Protein AF-L9UBM0-F1 (afdb_monomer_lite)

Radius of gyration: 19.79 Å; chains: 1; bounding box: 44×41×53 Å

Organism: NCBI:txid1204738

pLDDT: mean 70.58, std 19.24, range [35.28, 91.81]

InterPro domains:
  IPR002109 Glutaredoxin [PF00462] (52-118)
  IPR011767 Glutaredoxin active site [PS00195] (54-69)
  IPR011902 Glutaredoxin, GrxA [TIGR02183] (51-134)
  IPR014025 Glutaredoxin subgroup [PR00160] (52-70)
  IPR014025 Glutaredoxin subgroup [PR00160] (101-114)
  IPR014025 Glutaredoxin subgroup [PR00160] (115-128)
  IPR036249 Thioredoxin-like superfamily [SSF52833] (52-133)

Secondary structure (DSSP, 8-state):
---HHHHHSTTSSS------------------HHHHHHHHHHHTT-----EEEEEE-TT-HHHHHHHHHHHHHHHTTSSSEEEEEEHHHHT--HHHHHHHHTS---SS-EEEETTEEEESHHHHHHHHHHTTTT--

Foldseek 3Di:
DQQPVNVVQPDPPPDPDPPPPDDDDDDDDDDDPVVVVVVVVVVVPPPDAKEKEKEFAPPDPQSVVLVVVQVVLVVLVNHVYYHYDHCVVVVNDQVSVCVQQVHRDDDDTWMDTRSHTQGGSVSVVVVCVVVCSVVD

Sequence (136 aa):
MVRVASYYWRNELCSATMGANLSLSQTAIYPSVTVYLITYSVYRKGAPPMFVVIFGRMSCPFCVRAKQLAEHLEKVGKIEGYRYVDMPSEGVTKEDIAKTAGKPIHTVPQVFVDQTHVGGFTEFDQFVRDQQLLAV

Structure (mmCIF, N/CA/C/O backbone):
data_AF-L9UBM0-F1
#
_entry.id   AF-L9UBM0-F1
#
loop_
_atom_site.group_PDB
_atom_site.id
_atom_site.type_symbol
_atom_site.label_atom_id
_atom_site.label_alt_id
_atom_site.label_comp_id
_atom_site.label_asym_id
_atom_site.label_entity_id
_atom_site.label_seq_id
_atom_site.pdbx_PDB_ins_code
_atom_site.Cartn_x
_atom_site.Cartn_y
_atom_site.Cartn_z
_atom_site.occupancy
_atom_site.B_iso_or_equiv
_atom_site.auth_seq_id
_atom_site.auth_comp_id
_atom_site.auth_asym_id
_atom_site.auth_atom_id
_atom_site.pdbx_PDB_model_num
ATOM 1 N N . MET A 1 1 ? 11.738 22.480 -2.008 1.00 39.50 1 MET A N 1
ATOM 2 C CA . MET A 1 1 ? 11.753 21.069 -2.454 1.00 39.50 1 MET A CA 1
ATOM 3 C C . MET A 1 1 ? 10.528 20.371 -1.889 1.00 39.50 1 MET A C 1
ATOM 5 O O . MET A 1 1 ? 10.468 20.151 -0.687 1.00 39.50 1 MET A O 1
ATOM 9 N N . VAL A 1 2 ? 9.519 20.107 -2.716 1.00 37.94 2 VAL A N 1
ATOM 10 C CA . VAL A 1 2 ? 8.304 19.409 -2.273 1.00 37.94 2 VAL A CA 1
ATOM 11 C C . VAL A 1 2 ? 8.612 17.911 -2.252 1.00 37.94 2 VAL A C 1
ATOM 13 O O . VAL A 1 2 ? 9.058 17.366 -3.257 1.00 37.94 2 VAL A O 1
ATOM 16 N N . ARG A 1 3 ? 8.453 17.256 -1.096 1.00 49.56 3 ARG A N 1
ATOM 17 C CA . ARG A 1 3 ? 8.619 15.798 -0.960 1.00 49.56 3 ARG A CA 1
ATOM 18 C C . ARG A 1 3 ? 7.646 15.117 -1.926 1.00 49.56 3 ARG A C 1
ATOM 20 O O . ARG A 1 3 ? 6.466 15.443 -1.866 1.00 49.56 3 ARG A O 1
ATOM 27 N N . VAL A 1 4 ? 8.098 14.193 -2.778 1.00 55.41 4 VAL A N 1
ATOM 28 C CA . VAL A 1 4 ? 7.226 13.527 -3.769 1.00 55.41 4 VAL A CA 1
ATOM 29 C C . VAL A 1 4 ? 6.008 12.897 -3.097 1.00 55.41 4 VAL A C 1
ATOM 31 O O . VAL A 1 4 ? 4.891 13.147 -3.530 1.00 55.41 4 VAL A O 1
ATOM 34 N N . ALA A 1 5 ? 6.176 12.237 -1.946 1.00 51.47 5 ALA A N 1
ATOM 35 C CA . ALA A 1 5 ? 5.041 11.740 -1.164 1.00 51.47 5 ALA A CA 1
ATOM 36 C C . ALA A 1 5 ? 4.058 12.855 -0.752 1.00 51.47 5 ALA A C 1
ATOM 38 O O . ALA A 1 5 ? 2.851 12.669 -0.816 1.00 51.47 5 ALA A O 1
ATOM 39 N N . SER A 1 6 ? 4.540 14.055 -0.411 1.00 50.47 6 SER A N 1
ATOM 40 C CA . SER A 1 6 ? 3.693 15.192 -0.022 1.00 50.47 6 SER A CA 1
ATOM 41 C C . SER A 1 6 ? 2.846 15.761 -1.168 1.00 50.47 6 SER A C 1
ATOM 43 O O . SER A 1 6 ? 1.928 16.522 -0.882 1.00 50.47 6 SER A O 1
ATOM 45 N N . TYR A 1 7 ? 3.113 15.420 -2.434 1.00 52.47 7 TYR A N 1
ATOM 46 C CA . TYR A 1 7 ? 2.170 15.672 -3.534 1.00 52.47 7 TYR A CA 1
ATOM 47 C C . TYR A 1 7 ? 1.052 14.626 -3.584 1.00 52.47 7 TYR A C 1
ATOM 49 O O . TYR A 1 7 ? -0.087 14.966 -3.888 1.00 52.47 7 TYR A O 1
ATOM 57 N N . TYR A 1 8 ? 1.351 13.372 -3.240 1.00 55.44 8 TYR A N 1
ATOM 58 C CA . TYR A 1 8 ? 0.372 12.284 -3.241 1.00 55.44 8 TYR A CA 1
ATOM 59 C C . TYR A 1 8 ? -0.574 12.315 -2.027 1.00 55.44 8 TYR A C 1
ATOM 61 O O . TYR A 1 8 ? -1.693 11.831 -2.148 1.00 55.44 8 TYR A O 1
ATOM 69 N N . TRP A 1 9 ? -0.177 12.948 -0.913 1.00 54.94 9 TRP A N 1
ATOM 70 C CA . TRP A 1 9 ? -0.992 13.097 0.311 1.00 54.94 9 TRP A CA 1
ATOM 71 C C . TRP A 1 9 ? -1.917 14.323 0.350 1.00 54.94 9 TRP A C 1
ATOM 73 O O . TRP A 1 9 ? -2.729 14.452 1.262 1.00 54.94 9 TRP A O 1
ATOM 83 N N . ARG A 1 10 ? -1.770 15.289 -0.566 1.00 45.97 10 ARG A N 1
ATOM 84 C CA . ARG A 1 10 ? -2.283 16.658 -0.358 1.00 45.97 10 ARG A CA 1
ATOM 85 C C . ARG A 1 10 ? -3.633 16.955 -1.005 1.00 45.97 10 ARG A C 1
ATOM 87 O O . ARG A 1 10 ? -3.809 18.077 -1.462 1.00 45.97 10 ARG A O 1
ATOM 94 N N . ASN A 1 11 ? -4.567 16.004 -1.027 1.00 39.28 11 ASN A N 1
ATOM 95 C CA . ASN A 1 11 ? -5.890 16.271 -1.603 1.00 39.28 11 ASN A CA 1
ATOM 96 C C . ASN A 1 11 ? -7.127 16.006 -0.732 1.00 39.28 11 ASN A C 1
ATOM 98 O O . ASN A 1 11 ? -8.184 16.399 -1.199 1.00 39.28 11 ASN A O 1
ATOM 102 N N . GLU A 1 12 ? -7.060 15.500 0.512 1.00 47.19 12 GLU A N 1
ATOM 103 C CA . GLU A 1 12 ? -8.310 15.237 1.280 1.00 47.19 12 GLU A CA 1
ATOM 104 C C . GLU A 1 12 ? -8.297 15.528 2.801 1.00 47.19 12 GLU A C 1
ATOM 106 O O . GLU A 1 12 ? -9.246 15.192 3.493 1.00 47.19 12 GLU A O 1
ATOM 111 N N . LEU A 1 13 ? -7.319 16.259 3.358 1.00 44.06 13 LEU A N 1
ATOM 112 C CA . LEU A 1 13 ? -7.338 16.619 4.800 1.00 44.06 13 LEU A CA 1
ATOM 113 C C . LEU A 1 13 ? -7.894 18.019 5.128 1.00 44.06 13 LEU A C 1
ATOM 115 O O . LEU A 1 13 ? -7.797 18.469 6.267 1.00 44.06 13 LEU A O 1
ATOM 119 N N . CYS A 1 14 ? -8.489 18.726 4.164 1.00 36.22 14 CYS A N 1
ATOM 120 C CA . CYS A 1 14 ? -8.972 20.099 4.368 1.00 36.22 14 CYS A CA 1
ATOM 121 C C . CYS A 1 14 ? -10.449 20.273 3.985 1.00 36.22 14 CYS A C 1
ATOM 123 O O . CYS A 1 14 ? -10.801 21.186 3.248 1.00 36.22 14 CYS A O 1
ATOM 125 N N . SER A 1 15 ? -11.331 19.391 4.460 1.00 35.53 15 SER A N 1
ATOM 126 C CA . SER A 1 15 ? -12.774 19.681 4.454 1.00 35.53 15 SER A CA 1
ATOM 127 C C . SER A 1 15 ? -13.516 19.160 5.689 1.00 35.53 15 SER A C 1
ATOM 129 O O . SER A 1 15 ? -14.735 18.998 5.663 1.00 35.53 15 SER A O 1
ATOM 131 N N . ALA A 1 16 ? -12.809 18.968 6.808 1.00 38.91 16 ALA A N 1
ATOM 132 C CA . ALA A 1 16 ? -13.455 18.903 8.113 1.00 38.91 16 ALA A CA 1
ATOM 133 C C . ALA A 1 16 ? -13.855 20.329 8.513 1.00 38.91 16 ALA A C 1
ATOM 135 O O . ALA A 1 16 ? -13.088 21.096 9.093 1.00 38.91 16 ALA A O 1
ATOM 136 N N . THR A 1 17 ? -15.070 20.682 8.113 1.00 40.94 17 THR A N 1
ATOM 137 C CA . THR A 1 17 ? -15.847 21.844 8.531 1.00 40.94 17 THR A CA 1
ATOM 138 C C . THR A 1 17 ? -15.643 22.160 10.016 1.00 40.94 17 THR A C 1
ATOM 140 O O . THR A 1 17 ? -16.253 21.539 10.888 1.00 40.94 17 THR A O 1
ATOM 143 N N . MET A 1 18 ? -14.830 23.176 10.313 1.00 39.22 18 MET A N 1
ATOM 144 C CA . MET A 1 18 ? -14.921 23.923 11.567 1.00 39.22 18 MET A CA 1
ATOM 145 C C . MET A 1 18 ? -16.223 24.731 11.530 1.00 39.22 18 MET A C 1
ATOM 147 O O . MET A 1 18 ? -16.252 25.894 11.147 1.00 39.22 18 MET A O 1
ATOM 151 N N . GLY A 1 19 ? -17.321 24.062 11.865 1.00 40.72 19 GLY A N 1
ATOM 152 C CA . GLY A 1 19 ? -18.659 24.631 11.974 1.00 40.72 19 GLY A CA 1
ATOM 153 C C . GLY A 1 19 ? -19.319 24.223 13.286 1.00 40.72 19 GLY A C 1
ATOM 154 O O . GLY A 1 19 ? -20.478 23.834 13.290 1.00 40.72 19 GLY A O 1
ATOM 155 N N . ALA A 1 20 ? -18.583 24.257 14.400 1.00 42.09 20 ALA A N 1
ATOM 156 C CA . ALA A 1 20 ? -19.165 24.098 15.728 1.00 42.09 20 ALA A CA 1
ATOM 157 C C . ALA A 1 20 ? -19.521 25.483 16.282 1.00 42.09 20 ALA A C 1
ATOM 159 O O . ALA A 1 20 ? -18.730 26.139 16.956 1.00 42.09 20 ALA A O 1
ATOM 160 N N . ASN A 1 21 ? -20.727 25.936 15.948 1.00 43.28 21 ASN A N 1
ATOM 161 C CA . ASN A 1 21 ? -21.377 27.066 16.595 1.00 43.28 21 ASN A CA 1
ATOM 162 C C . ASN A 1 21 ? -21.861 26.576 17.972 1.00 43.28 21 ASN A C 1
ATOM 164 O O . ASN A 1 21 ? -22.950 26.021 18.088 1.00 43.28 21 ASN A O 1
ATOM 168 N N . LEU A 1 22 ? -21.006 26.671 18.995 1.00 38.12 22 LEU A N 1
ATOM 169 C CA . LEU A 1 22 ? -21.371 26.347 20.373 1.00 38.12 22 LEU A CA 1
ATOM 170 C C . LEU A 1 22 ? -21.859 27.629 21.059 1.00 38.12 22 LEU A C 1
ATOM 172 O O . LEU A 1 22 ? -21.102 28.338 21.720 1.00 38.12 22 LEU A O 1
ATOM 176 N N . SER A 1 23 ? -23.140 27.941 20.881 1.00 44.44 23 SER A N 1
ATOM 177 C CA . SER A 1 23 ? -23.871 28.698 21.888 1.00 44.44 23 SER A CA 1
ATOM 178 C C . SER A 1 23 ? -24.462 27.699 22.878 1.00 44.44 23 SER A C 1
ATOM 180 O O . SER A 1 23 ? -24.998 26.668 22.479 1.00 44.44 23 SER A O 1
ATOM 182 N N . LEU A 1 24 ? -24.310 28.010 24.165 1.00 39.59 24 LEU A N 1
ATOM 183 C CA . LEU A 1 24 ? -25.267 27.820 25.262 1.00 39.59 24 LEU A CA 1
ATOM 184 C C . LEU A 1 24 ? -24.530 27.537 26.577 1.00 39.59 24 LEU A C 1
ATOM 186 O O . LEU A 1 24 ? -23.966 26.474 26.805 1.00 39.59 24 LEU A O 1
ATOM 190 N N . SER A 1 25 ? -24.558 28.584 27.403 1.00 40.91 25 SER A N 1
ATOM 191 C CA . SER A 1 25 ? -24.793 28.602 28.850 1.00 40.91 25 SER A CA 1
ATOM 192 C C . SER A 1 25 ? -24.163 27.524 29.735 1.00 40.91 25 SER A C 1
ATOM 194 O O . SER A 1 25 ? -24.453 26.335 29.658 1.00 40.91 25 SER A O 1
ATOM 196 N N . GLN A 1 26 ? -23.400 28.039 30.696 1.00 49.75 26 GLN A N 1
ATOM 197 C CA . GLN A 1 26 ? -22.894 27.385 31.894 1.00 49.75 26 GLN A CA 1
ATOM 198 C C . GLN A 1 26 ? -23.950 26.587 32.679 1.00 49.75 26 GLN A C 1
ATOM 200 O O . GLN A 1 26 ? -25.133 26.915 32.688 1.00 49.75 26 GLN A O 1
ATOM 205 N N . THR A 1 27 ? -23.415 25.663 33.484 1.00 46.84 27 THR A N 1
ATOM 206 C CA . THR A 1 27 ? -24.007 24.948 34.630 1.00 46.84 27 THR A CA 1
ATOM 207 C C . THR A 1 27 ? -24.758 23.653 34.312 1.00 46.84 27 THR A C 1
ATOM 209 O O . THR A 1 27 ? -25.858 23.673 33.781 1.00 46.84 27 THR A O 1
ATOM 212 N N . ALA A 1 28 ? -24.162 22.515 34.698 1.00 37.53 28 ALA A N 1
ATOM 213 C CA . ALA A 1 28 ? -24.725 21.588 35.690 1.00 37.53 28 ALA A CA 1
ATOM 214 C C . ALA A 1 28 ? -24.132 20.164 35.562 1.00 37.53 28 ALA A C 1
ATOM 216 O O . ALA A 1 28 ? -24.335 19.480 34.569 1.00 37.53 28 ALA A O 1
ATOM 217 N N . ILE A 1 29 ? -23.501 19.712 36.654 1.00 46.59 29 ILE A N 1
ATOM 218 C CA . ILE A 1 29 ? -23.545 18.329 37.167 1.00 46.59 29 ILE A CA 1
ATOM 219 C C . ILE A 1 29 ? -22.684 17.283 36.423 1.00 46.59 29 ILE A C 1
ATOM 221 O O . ILE A 1 29 ? -23.016 16.784 35.354 1.00 46.59 29 ILE A O 1
ATOM 225 N N . TYR A 1 30 ? -21.590 16.890 37.085 1.00 52.97 30 TYR A N 1
ATOM 226 C CA . TYR A 1 30 ? -20.754 15.722 36.788 1.00 52.97 30 TYR A CA 1
ATOM 227 C C . TYR A 1 30 ? -21.601 14.455 36.552 1.00 52.97 30 TYR A C 1
ATOM 229 O O . TYR A 1 30 ? -22.233 13.975 37.498 1.00 52.97 30 TYR A O 1
ATOM 237 N N . PRO A 1 31 ? -21.618 13.868 35.341 1.00 46.09 31 PRO A N 1
ATOM 238 C CA . PRO A 1 31 ? -22.361 12.644 35.107 1.00 46.09 31 PRO A CA 1
ATOM 239 C C . PRO A 1 31 ? -21.544 11.422 35.553 1.00 46.09 31 PRO A C 1
ATOM 241 O O . PRO A 1 31 ? -20.340 11.324 35.327 1.00 46.09 31 PRO A O 1
ATOM 244 N N . SER A 1 32 ? -22.236 10.483 36.198 1.00 54.75 32 SER A N 1
ATOM 245 C CA . SER A 1 32 ? -21.754 9.180 36.671 1.00 54.75 32 SER A CA 1
ATOM 246 C C . SER A 1 32 ? -20.903 8.413 35.645 1.00 54.75 32 SER A C 1
ATOM 248 O O . SER A 1 32 ? -21.147 8.512 34.442 1.00 54.75 32 SER A O 1
ATOM 250 N N . VAL A 1 33 ? -19.975 7.585 36.146 1.00 55.09 33 VAL A N 1
ATOM 251 C CA . VAL A 1 33 ? -19.026 6.698 35.426 1.00 55.09 33 VAL A CA 1
ATOM 252 C C . VAL A 1 33 ? -19.616 6.016 34.174 1.00 55.09 33 VAL A C 1
ATOM 254 O O . VAL A 1 33 ? -18.916 5.813 33.184 1.00 55.09 33 VAL A O 1
ATOM 257 N N . THR A 1 34 ? -20.918 5.726 34.171 1.00 54.12 34 THR A N 1
ATOM 258 C CA . THR A 1 34 ? -21.661 5.135 33.052 1.00 54.12 34 THR A CA 1
ATOM 259 C C . THR A 1 34 ? -21.651 5.986 31.777 1.00 54.12 34 THR A C 1
ATOM 261 O O . THR A 1 34 ? -21.519 5.436 30.689 1.00 54.12 34 THR A O 1
ATOM 264 N N . VAL A 1 35 ? -21.726 7.319 31.870 1.00 52.78 35 VAL A N 1
ATOM 265 C CA . VAL A 1 35 ? -21.706 8.203 30.685 1.00 52.78 35 VAL A CA 1
ATOM 266 C C . VAL A 1 35 ? -20.316 8.229 30.041 1.00 52.78 35 VAL A C 1
ATOM 268 O O . VAL A 1 35 ? -20.207 8.269 28.817 1.00 52.78 35 VAL A O 1
ATOM 271 N N . TYR A 1 36 ? -19.258 8.113 30.851 1.00 51.75 36 TYR A N 1
ATOM 272 C CA . TYR A 1 36 ? -17.876 8.079 30.368 1.00 51.75 36 TYR A CA 1
ATOM 273 C C . TYR A 1 36 ? -17.578 6.812 29.553 1.00 51.75 36 TYR A C 1
ATOM 275 O O . TYR A 1 36 ? -16.857 6.876 28.565 1.00 51.75 36 TYR A O 1
ATOM 283 N N . LEU A 1 37 ? -18.160 5.662 29.915 1.00 52.75 37 LEU A N 1
ATOM 284 C CA . LEU A 1 37 ? -17.962 4.404 29.182 1.00 52.75 37 LEU A CA 1
ATOM 285 C C . LEU A 1 37 ? -18.698 4.369 27.833 1.00 52.75 37 LEU A C 1
ATOM 287 O O . LEU A 1 37 ? -18.186 3.787 26.874 1.00 52.75 37 LEU A O 1
ATOM 291 N N . ILE A 1 38 ? -19.866 5.009 27.728 1.00 55.38 38 ILE A N 1
ATOM 292 C CA . ILE A 1 38 ? -20.650 5.033 26.484 1.00 55.38 38 ILE A CA 1
ATOM 293 C C . ILE A 1 38 ? -19.949 5.902 25.427 1.00 55.38 38 ILE A C 1
ATOM 295 O O . ILE A 1 38 ? -19.845 5.491 24.273 1.00 55.38 38 ILE A O 1
ATOM 299 N N . THR A 1 39 ? -19.374 7.047 25.809 1.00 53.09 39 THR A N 1
ATOM 300 C CA . THR A 1 39 ? -18.576 7.880 24.890 1.00 53.09 39 THR A CA 1
ATOM 301 C C . THR A 1 39 ? -17.211 7.263 24.561 1.00 53.09 39 THR A C 1
ATOM 303 O O . THR A 1 39 ? -16.782 7.340 23.409 1.00 53.09 39 THR A O 1
ATOM 306 N N . TYR A 1 40 ? -16.555 6.565 25.500 1.00 49.00 40 TYR A N 1
ATOM 307 C CA . TYR A 1 40 ? -15.289 5.859 25.224 1.00 49.00 40 TYR A CA 1
ATOM 308 C C . TYR A 1 40 ? -15.445 4.675 24.252 1.00 49.00 40 TYR A C 1
ATOM 310 O O . TYR A 1 40 ? -14.558 4.422 23.437 1.00 49.00 40 TYR A O 1
ATOM 318 N N . SER A 1 41 ? -16.570 3.952 24.303 1.00 49.38 41 SER A N 1
ATOM 319 C CA . SER A 1 41 ? -16.869 2.857 23.364 1.00 49.38 41 SER A CA 1
ATOM 320 C C . SER A 1 41 ? -17.080 3.364 21.928 1.00 49.38 41 SER A C 1
ATOM 322 O O . SER A 1 41 ? -16.664 2.717 20.967 1.00 49.38 41 SER A O 1
ATOM 324 N N . VAL A 1 42 ? -17.645 4.568 21.777 1.00 46.06 42 VAL A N 1
ATOM 325 C CA . VAL A 1 42 ? -17.825 5.235 20.477 1.00 46.06 42 VAL A CA 1
ATOM 326 C C . VAL A 1 42 ? -16.495 5.780 19.930 1.00 46.06 42 VAL A C 1
ATOM 328 O O . VAL A 1 42 ? -16.224 5.623 18.742 1.00 46.06 42 VAL A O 1
ATOM 331 N N . TYR A 1 43 ? -15.604 6.312 20.777 1.00 44.88 43 TYR A N 1
ATOM 332 C CA . TYR A 1 43 ? -14.278 6.806 20.356 1.00 44.88 43 TYR A CA 1
ATOM 333 C C . TYR A 1 43 ? -13.249 5.707 20.027 1.00 44.88 43 TYR A C 1
ATOM 335 O O . TYR A 1 43 ? -12.220 5.995 19.422 1.00 44.88 43 TYR A O 1
ATOM 343 N N . ARG A 1 44 ? -13.508 4.435 20.371 1.00 42.38 44 ARG A N 1
ATOM 344 C CA . ARG A 1 44 ? -12.648 3.302 19.971 1.00 42.38 44 ARG A CA 1
ATOM 345 C C . ARG A 1 44 ? -12.834 2.856 18.519 1.00 42.38 44 ARG A C 1
ATOM 347 O O . ARG A 1 44 ? -12.013 2.089 18.024 1.00 42.38 44 ARG A O 1
ATOM 354 N N . LYS A 1 45 ? -13.892 3.305 17.836 1.00 45.22 45 LYS A N 1
ATOM 355 C CA . LYS A 1 45 ? -14.193 2.918 16.445 1.00 45.22 45 LYS A CA 1
ATOM 356 C C . LYS A 1 45 ? -13.625 3.858 15.379 1.00 45.22 45 LYS A C 1
ATOM 358 O O . LYS A 1 45 ? -13.950 3.699 14.211 1.00 45.22 45 LYS A O 1
ATOM 363 N N . GLY A 1 46 ? -12.769 4.798 15.762 1.00 47.75 46 GLY A N 1
ATOM 364 C CA . GLY A 1 46 ? -12.023 5.637 14.831 1.00 47.75 46 GLY A CA 1
ATOM 365 C C . GLY A 1 46 ? -10.534 5.375 14.975 1.00 47.75 46 GLY A C 1
ATOM 366 O O . GLY A 1 46 ? -9.834 6.189 15.570 1.00 47.75 46 GLY A O 1
ATOM 367 N N . ALA A 1 47 ? -10.038 4.246 14.456 1.00 52.91 47 ALA A N 1
ATOM 368 C CA . ALA A 1 47 ? -8.634 4.231 14.054 1.00 52.91 47 ALA A CA 1
ATOM 369 C C . ALA A 1 47 ? -8.465 5.405 13.068 1.00 52.91 47 ALA A C 1
ATOM 371 O O . ALA A 1 47 ? -9.337 5.565 12.207 1.00 52.91 47 ALA A O 1
ATOM 372 N N . PRO A 1 48 ? -7.452 6.277 13.240 1.00 56.22 48 PRO A N 1
ATOM 373 C CA . PRO A 1 48 ? -7.272 7.424 12.358 1.00 56.22 48 PRO A CA 1
ATOM 374 C C . PRO A 1 48 ? -7.262 6.933 10.908 1.00 56.22 48 PRO A C 1
ATOM 376 O O . PRO A 1 48 ? -6.747 5.835 10.667 1.00 56.22 48 PRO A O 1
ATOM 379 N N . PRO A 1 49 ? -7.853 7.687 9.966 1.00 68.88 49 PRO A N 1
ATOM 380 C CA . PRO A 1 49 ? -7.917 7.257 8.585 1.00 68.88 49 PRO A CA 1
ATOM 381 C C . PRO A 1 49 ? -6.494 7.194 8.035 1.00 68.88 49 PRO A C 1
ATOM 383 O O . PRO A 1 49 ? -5.890 8.205 7.690 1.00 68.88 49 PRO A O 1
ATOM 386 N N . MET A 1 50 ? -5.932 5.990 8.044 1.00 81.25 50 MET A N 1
ATOM 387 C CA . MET A 1 50 ? -4.669 5.719 7.391 1.00 81.25 50 MET A CA 1
ATOM 388 C C . MET A 1 50 ? -4.955 5.659 5.899 1.00 81.25 50 MET A C 1
ATOM 390 O O . MET A 1 50 ? -5.895 4.986 5.461 1.00 81.25 50 MET A O 1
ATOM 394 N N . PHE A 1 51 ? -4.152 6.360 5.118 1.00 86.75 51 PHE A N 1
ATOM 395 C CA . PHE A 1 51 ? -4.201 6.264 3.670 1.00 86.75 51 PHE A CA 1
ATOM 396 C C . PHE A 1 51 ? -2.909 5.604 3.192 1.00 86.75 51 PHE A C 1
ATOM 398 O O . PHE A 1 51 ? -1.878 5.651 3.867 1.00 86.75 51 PHE A O 1
ATOM 405 N N . VAL A 1 52 ? -2.972 4.882 2.073 1.00 89.31 52 VAL A N 1
ATOM 406 C CA . VAL A 1 52 ? -1.850 4.065 1.585 1.00 89.31 52 VAL A CA 1
ATOM 407 C C . VAL A 1 52 ? -1.476 4.475 0.168 1.00 89.31 52 VAL A C 1
ATOM 409 O O . VAL A 1 52 ? -2.292 4.409 -0.745 1.00 89.31 52 VAL A O 1
ATOM 412 N N . VAL A 1 53 ? -0.218 4.849 -0.053 1.00 90.25 53 VAL A N 1
ATOM 413 C CA . VAL A 1 53 ? 0.324 5.127 -1.388 1.00 90.25 53 VAL A CA 1
ATOM 414 C C . VAL A 1 53 ? 1.292 4.018 -1.778 1.00 90.25 53 VAL A C 1
ATOM 416 O O . VAL A 1 53 ? 2.288 3.766 -1.101 1.00 90.25 53 VAL A O 1
ATOM 419 N N . ILE A 1 54 ? 1.010 3.361 -2.900 1.00 91.31 54 ILE A N 1
ATOM 420 C CA . ILE A 1 54 ? 1.811 2.255 -3.425 1.00 91.31 54 ILE A CA 1
ATOM 421 C C . ILE A 1 54 ? 2.493 2.721 -4.706 1.00 91.31 54 ILE A C 1
ATOM 423 O O . ILE A 1 54 ? 1.831 2.951 -5.716 1.00 91.31 54 ILE A O 1
ATOM 427 N N . PHE A 1 55 ? 3.821 2.805 -4.682 1.00 90.00 55 PHE A N 1
ATOM 428 C CA . PHE A 1 55 ? 4.635 3.062 -5.865 1.00 90.00 55 PHE A CA 1
ATOM 429 C C . PHE A 1 55 ? 5.071 1.742 -6.486 1.00 90.00 55 PHE A C 1
ATOM 431 O O . PHE A 1 55 ? 5.680 0.887 -5.832 1.00 90.00 55 PHE A O 1
ATOM 438 N N . GLY A 1 56 ? 4.780 1.569 -7.769 1.00 89.88 56 GLY A N 1
ATOM 439 C CA . GLY A 1 56 ? 5.080 0.326 -8.452 1.00 89.88 56 GLY A CA 1
ATOM 440 C C . GLY A 1 56 ? 5.154 0.456 -9.959 1.00 89.88 56 GLY A C 1
ATOM 441 O O . GLY A 1 56 ? 5.266 1.544 -10.522 1.00 89.88 56 GLY A O 1
ATOM 442 N N . ARG A 1 57 ? 5.136 -0.716 -10.593 1.00 88.12 57 ARG A N 1
ATOM 443 C CA . ARG A 1 57 ? 5.007 -0.884 -12.038 1.00 88.12 57 ARG A CA 1
ATOM 444 C C . ARG A 1 57 ? 3.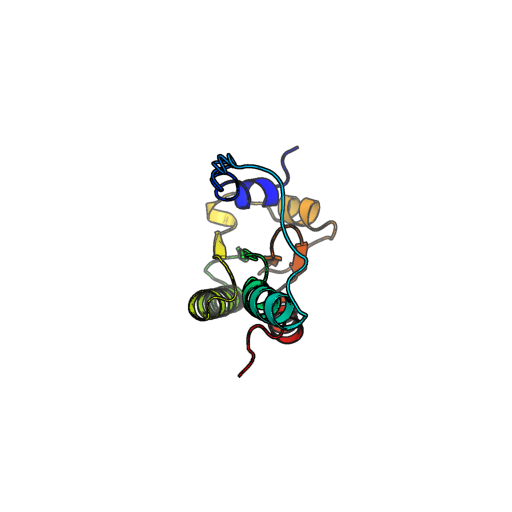911 -1.894 -12.314 1.00 88.12 57 ARG A C 1
ATOM 446 O O . ARG A 1 57 ? 3.847 -2.917 -11.624 1.00 88.12 57 ARG A O 1
ATOM 453 N N . MET A 1 58 ? 3.122 -1.659 -13.356 1.00 81.88 58 MET A N 1
ATOM 454 C CA . MET A 1 58 ? 2.041 -2.578 -13.734 1.00 81.88 58 MET A CA 1
ATOM 455 C C . MET A 1 58 ? 2.533 -3.985 -14.114 1.00 81.88 58 MET A C 1
ATOM 457 O O . MET A 1 58 ? 1.807 -4.957 -13.944 1.00 81.88 58 MET A O 1
ATOM 461 N N . SER A 1 59 ? 3.778 -4.121 -14.582 1.00 84.94 59 SER A N 1
ATOM 462 C CA . SER A 1 59 ? 4.365 -5.407 -14.987 1.00 84.94 59 SER A CA 1
ATOM 463 C C . SER A 1 59 ? 4.859 -6.283 -13.826 1.00 84.94 59 SER A C 1
ATOM 465 O O . SER A 1 59 ? 5.352 -7.384 -14.062 1.00 84.94 59 SER A O 1
ATOM 467 N N . CYS A 1 60 ? 4.761 -5.824 -12.573 1.00 84.38 60 CYS A N 1
ATOM 468 C CA . CYS A 1 60 ? 5.300 -6.544 -11.421 1.00 84.38 60 CYS A CA 1
ATOM 469 C C . CYS A 1 60 ? 4.199 -7.289 -10.636 1.00 84.38 60 CYS A C 1
ATOM 471 O O . CYS A 1 60 ? 3.296 -6.645 -10.092 1.00 84.38 60 CYS A O 1
ATOM 473 N N . PRO A 1 61 ? 4.300 -8.623 -10.459 1.00 88.44 61 PRO A N 1
ATOM 474 C CA . PRO A 1 61 ? 3.278 -9.405 -9.757 1.00 88.44 61 PRO A CA 1
ATOM 475 C C . PRO A 1 61 ? 3.164 -9.046 -8.267 1.00 88.44 61 PRO A C 1
ATOM 477 O O . PRO A 1 61 ? 2.085 -9.138 -7.687 1.00 88.44 61 PRO A O 1
ATOM 480 N N . PHE A 1 62 ? 4.253 -8.595 -7.635 1.00 90.31 62 PHE A N 1
ATOM 481 C CA . PHE A 1 62 ? 4.234 -8.139 -6.239 1.00 90.31 62 PHE A CA 1
ATOM 482 C C . PHE A 1 62 ? 3.452 -6.828 -6.069 1.00 90.31 62 PHE A C 1
ATOM 484 O O . PHE A 1 62 ? 2.782 -6.645 -5.057 1.00 90.31 62 PHE A O 1
ATOM 491 N N . CYS A 1 63 ? 3.491 -5.937 -7.067 1.00 89.62 63 CYS A N 1
ATOM 492 C CA . CYS A 1 63 ? 2.740 -4.678 -7.035 1.00 89.62 63 CYS A CA 1
ATOM 493 C C . CYS A 1 63 ? 1.228 -4.931 -7.111 1.00 89.62 63 CYS A C 1
ATOM 495 O O . CYS A 1 63 ? 0.461 -4.282 -6.404 1.00 89.62 63 CYS A O 1
ATOM 497 N N . VAL A 1 64 ? 0.810 -5.905 -7.927 1.00 90.69 64 VAL A N 1
ATOM 498 C CA . VAL A 1 64 ? -0.599 -6.315 -8.036 1.00 90.69 64 VAL A CA 1
ATOM 499 C C . VAL A 1 64 ? -1.113 -6.854 -6.701 1.00 90.69 64 VAL A C 1
ATOM 501 O O . VAL A 1 64 ? -2.191 -6.461 -6.263 1.00 90.69 64 VAL A O 1
ATOM 504 N N . ARG A 1 65 ? -0.326 -7.686 -6.007 1.00 91.50 65 ARG A N 1
ATOM 505 C CA . ARG A 1 65 ? -0.708 -8.196 -4.680 1.00 91.50 65 ARG A CA 1
ATOM 506 C C . ARG A 1 65 ? -0.786 -7.102 -3.620 1.00 91.50 65 ARG A C 1
ATOM 508 O O . ARG A 1 65 ? -1.721 -7.107 -2.829 1.00 91.50 65 ARG A O 1
ATOM 515 N N . ALA A 1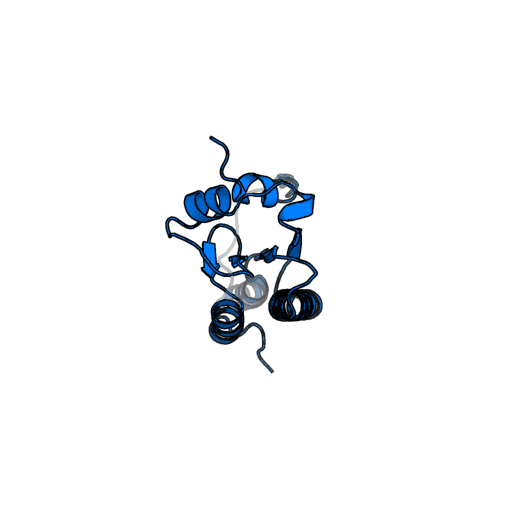 66 ? 0.148 -6.148 -3.622 1.00 91.12 66 ALA A N 1
ATOM 516 C CA . ALA A 1 66 ? 0.092 -4.996 -2.717 1.00 91.12 66 ALA A CA 1
ATOM 517 C C . ALA A 1 66 ? -1.203 -4.192 -2.917 1.00 91.12 66 ALA A C 1
ATOM 519 O O . ALA A 1 66 ? -1.868 -3.836 -1.947 1.00 91.12 66 ALA A O 1
ATOM 520 N N . LYS A 1 67 ? -1.592 -3.974 -4.181 1.00 91.50 67 LYS A N 1
ATOM 521 C CA . LYS A 1 67 ? -2.854 -3.318 -4.536 1.00 91.50 67 LYS A CA 1
ATOM 522 C C . LYS A 1 67 ? -4.068 -4.096 -4.022 1.00 91.50 67 LYS A C 1
ATOM 524 O O . LYS A 1 67 ? -4.938 -3.502 -3.402 1.00 91.50 67 LYS A O 1
ATOM 529 N N . GLN A 1 68 ? -4.111 -5.409 -4.246 1.00 91.81 68 GLN A N 1
ATOM 530 C CA . GLN A 1 68 ? -5.208 -6.262 -3.770 1.00 91.81 68 GLN A CA 1
ATOM 531 C C . GLN A 1 68 ? -5.340 -6.241 -2.244 1.00 91.81 68 GLN A C 1
ATOM 533 O O . GLN A 1 68 ? -6.455 -6.206 -1.730 1.00 91.81 68 GLN A O 1
ATOM 538 N N . LEU A 1 69 ? -4.215 -6.240 -1.522 1.00 90.69 69 LEU A N 1
ATOM 539 C CA . LEU A 1 69 ? -4.217 -6.148 -0.065 1.00 90.69 69 LEU A CA 1
ATOM 540 C C . LEU A 1 69 ? -4.791 -4.804 0.400 1.00 90.69 69 LEU A C 1
ATOM 542 O O . LEU A 1 69 ? -5.667 -4.790 1.257 1.00 90.69 69 LEU A O 1
ATOM 546 N N . ALA A 1 70 ? -4.367 -3.690 -0.200 1.00 89.88 70 ALA A N 1
ATOM 547 C CA . ALA A 1 70 ? -4.915 -2.372 0.120 1.00 89.88 70 ALA A CA 1
ATOM 548 C C . ALA A 1 70 ? -6.418 -2.265 -0.202 1.00 89.88 70 ALA A C 1
ATOM 550 O O . ALA A 1 70 ? -7.188 -1.811 0.636 1.00 89.88 70 ALA A O 1
ATOM 551 N N . GLU A 1 71 ? -6.855 -2.770 -1.359 1.00 90.81 71 GLU A N 1
ATOM 552 C CA . GLU A 1 71 ? -8.273 -2.821 -1.740 1.00 90.81 71 GLU A CA 1
ATOM 553 C C . GLU A 1 71 ? -9.103 -3.656 -0.751 1.00 90.81 71 GLU A C 1
ATOM 555 O O . GLU A 1 71 ? -10.241 -3.319 -0.425 1.00 90.81 71 GLU A O 1
ATOM 560 N N . HIS A 1 72 ? -8.545 -4.757 -0.241 1.00 89.19 72 HIS A N 1
ATOM 561 C CA . HIS A 1 72 ? -9.213 -5.552 0.782 1.00 89.19 72 HIS A CA 1
ATOM 562 C C . HIS A 1 72 ? -9.371 -4.773 2.094 1.00 89.19 72 HIS A C 1
ATOM 564 O O . HIS A 1 72 ? -10.448 -4.785 2.684 1.00 89.19 72 HIS A O 1
ATOM 570 N N . LEU A 1 73 ? -8.335 -4.055 2.529 1.00 85.94 73 LEU A N 1
ATOM 571 C CA . LEU A 1 73 ? -8.388 -3.246 3.749 1.00 85.94 73 LEU A CA 1
ATOM 572 C C . LEU A 1 73 ? -9.372 -2.078 3.641 1.00 85.94 73 LEU A C 1
ATOM 574 O O . LEU A 1 73 ? -10.051 -1.765 4.618 1.00 85.94 73 LEU A O 1
ATOM 578 N N . GLU A 1 74 ? -9.481 -1.472 2.459 1.00 86.06 74 GLU A N 1
ATOM 579 C CA . GLU A 1 74 ? -10.474 -0.436 2.162 1.00 86.06 74 GLU A CA 1
ATOM 580 C C . GLU A 1 74 ? -11.891 -1.008 2.276 1.00 86.06 74 GLU A C 1
ATOM 582 O O . GLU A 1 74 ? -12.733 -0.453 2.978 1.00 86.06 74 GLU A O 1
ATOM 587 N N . LYS A 1 75 ? -12.139 -2.194 1.699 1.00 85.00 75 LYS A N 1
ATOM 588 C CA . LYS A 1 75 ? -13.436 -2.891 1.808 1.00 85.00 75 LYS A CA 1
ATOM 589 C C . LYS A 1 75 ? -13.818 -3.240 3.245 1.00 85.00 75 LYS A C 1
ATOM 591 O O . LYS A 1 75 ? -14.997 -3.207 3.583 1.00 85.00 75 LYS A O 1
ATOM 596 N N . VAL A 1 76 ? -12.843 -3.588 4.085 1.00 82.88 76 VAL A N 1
ATOM 597 C CA . VAL A 1 76 ? -13.067 -3.871 5.515 1.00 82.88 76 VAL A CA 1
ATOM 598 C C . VAL A 1 76 ? -13.223 -2.570 6.331 1.00 82.88 76 VAL A C 1
ATOM 600 O O . VAL A 1 76 ? -13.581 -2.619 7.506 1.00 82.88 76 VAL A O 1
ATOM 603 N N . GLY A 1 77 ? -13.003 -1.396 5.727 1.00 78.06 77 GLY A N 1
ATOM 604 C CA . GLY A 1 77 ? -13.107 -0.096 6.394 1.00 78.06 77 GLY A CA 1
ATOM 605 C C . GLY A 1 77 ? -11.958 0.168 7.367 1.00 78.06 77 GLY A C 1
ATOM 606 O O . GLY A 1 77 ? -12.145 0.820 8.392 1.00 78.06 77 GLY A O 1
ATOM 607 N N . LYS A 1 78 ? -10.780 -0.409 7.095 1.00 82.06 78 LYS A N 1
ATOM 608 C CA . LYS A 1 78 ? -9.568 -0.261 7.918 1.00 82.06 78 LYS A CA 1
ATOM 609 C C . LYS A 1 78 ? -8.686 0.897 7.467 1.00 82.06 78 LYS A C 1
ATOM 611 O O . LYS A 1 78 ? -7.944 1.433 8.283 1.00 82.06 78 LYS A O 1
ATOM 616 N N . ILE A 1 79 ? -8.769 1.250 6.188 1.00 82.75 79 ILE A N 1
ATOM 617 C CA . ILE A 1 79 ? -8.092 2.396 5.578 1.00 82.75 79 ILE A CA 1
ATOM 618 C C . ILE A 1 79 ? -9.147 3.303 4.941 1.00 82.75 79 ILE A C 1
ATOM 620 O O . ILE A 1 79 ? -10.201 2.812 4.537 1.00 82.75 79 ILE A O 1
ATOM 624 N N . GLU A 1 80 ? -8.869 4.603 4.849 1.00 82.81 80 GLU A N 1
ATOM 625 C CA . GLU A 1 80 ? -9.761 5.559 4.166 1.00 82.81 80 GLU A CA 1
ATOM 626 C C . GLU A 1 80 ? -9.713 5.384 2.649 1.00 82.81 80 GLU A C 1
ATOM 628 O O . GLU A 1 80 ? -10.730 5.496 1.973 1.00 82.81 80 GLU A O 1
ATOM 633 N N . GLY A 1 81 ? -8.533 5.056 2.129 1.00 84.88 81 GLY A N 1
ATOM 634 C CA . GLY A 1 81 ? -8.332 4.803 0.717 1.00 84.88 81 GLY A CA 1
ATOM 635 C C . GLY A 1 81 ? -6.891 4.441 0.408 1.00 84.88 81 GLY A C 1
ATOM 636 O O . GLY A 1 81 ? -5.990 4.507 1.257 1.00 84.88 81 GLY A O 1
ATOM 637 N N . TYR A 1 82 ? -6.665 4.046 -0.839 1.00 90.06 82 TYR A N 1
ATOM 638 C CA . TYR A 1 82 ? -5.325 3.809 -1.345 1.00 90.06 82 TYR A CA 1
ATOM 639 C C . TYR A 1 82 ? -5.131 4.436 -2.723 1.00 90.06 82 TYR A C 1
ATOM 641 O O . TYR A 1 82 ? -6.038 4.487 -3.552 1.00 90.06 82 TYR A O 1
ATOM 649 N N . ARG A 1 83 ? -3.901 4.869 -3.004 1.00 89.38 83 ARG A N 1
ATOM 650 C CA . ARG A 1 83 ? -3.493 5.359 -4.320 1.00 89.38 83 ARG A CA 1
ATOM 651 C C . ARG A 1 83 ? -2.364 4.512 -4.874 1.00 89.38 83 ARG A C 1
ATOM 653 O O . ARG A 1 83 ? -1.285 4.417 -4.293 1.00 89.38 83 ARG A O 1
ATOM 660 N N . TYR A 1 84 ? -2.607 3.926 -6.038 1.00 90.25 84 TYR A N 1
ATOM 661 C CA . TYR A 1 84 ? -1.578 3.241 -6.807 1.00 90.25 84 TYR A CA 1
ATOM 662 C C . TYR A 1 84 ? -0.934 4.213 -7.797 1.00 90.25 84 TYR A C 1
ATOM 664 O O . TYR A 1 84 ? -1.629 4.815 -8.613 1.00 90.25 84 TYR A O 1
ATOM 672 N N . VAL A 1 85 ? 0.387 4.354 -7.722 1.00 87.94 85 VAL A N 1
ATOM 673 C CA . VAL A 1 85 ? 1.181 5.246 -8.571 1.00 87.94 85 VAL A CA 1
ATOM 674 C C . VAL A 1 85 ? 2.100 4.402 -9.444 1.00 87.94 85 VAL A C 1
ATOM 676 O O . VAL A 1 85 ? 3.011 3.726 -8.952 1.00 87.94 85 VAL A O 1
ATOM 679 N N . ASP A 1 86 ? 1.871 4.457 -10.754 1.00 87.75 86 ASP A N 1
ATOM 680 C CA . ASP A 1 86 ? 2.752 3.832 -11.734 1.00 87.75 86 ASP A CA 1
ATOM 681 C C . ASP A 1 86 ? 3.931 4.768 -12.027 1.00 87.75 86 ASP A C 1
ATOM 683 O O . ASP A 1 86 ? 3.779 5.814 -12.659 1.00 87.75 86 ASP A O 1
ATOM 687 N N . MET A 1 87 ? 5.117 4.392 -11.543 1.00 82.94 87 MET A N 1
ATOM 688 C CA . MET A 1 87 ? 6.337 5.204 -11.638 1.00 82.94 87 MET A CA 1
ATOM 689 C C . MET A 1 87 ? 6.640 5.736 -13.054 1.00 82.94 87 MET A C 1
ATOM 691 O O . MET A 1 87 ? 6.907 6.931 -13.175 1.00 82.94 87 MET A O 1
ATOM 695 N N . PRO A 1 88 ? 6.625 4.911 -14.127 1.00 81.62 88 PRO A N 1
ATOM 696 C CA . PRO A 1 88 ? 6.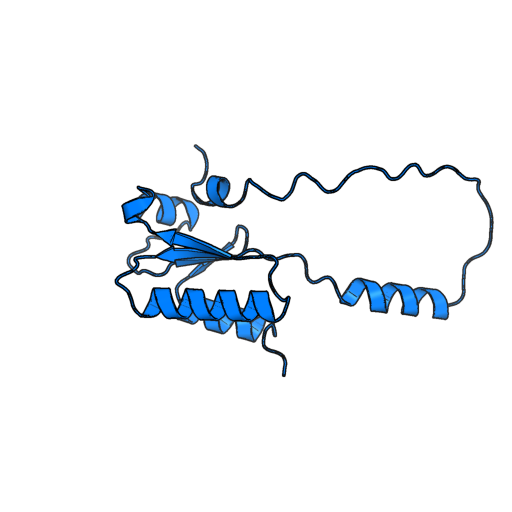893 5.400 -15.479 1.00 81.62 88 PRO A CA 1
ATOM 697 C C . PRO A 1 88 ? 5.810 6.348 -16.006 1.00 81.62 88 PRO A C 1
ATOM 699 O O . PRO A 1 88 ? 6.147 7.295 -16.708 1.00 81.62 88 PRO A O 1
ATOM 702 N N . SER A 1 89 ? 4.540 6.120 -15.662 1.00 82.88 89 SER A N 1
ATOM 703 C CA . SER A 1 89 ? 3.426 6.949 -16.141 1.00 82.88 89 SER A CA 1
ATOM 704 C C . SER A 1 89 ? 3.386 8.323 -15.467 1.00 82.88 89 SER A C 1
ATOM 706 O O . SER A 1 89 ? 3.059 9.315 -16.108 1.00 82.88 89 SER A O 1
ATOM 708 N N . GLU A 1 90 ? 3.756 8.397 -14.188 1.00 79.38 90 GLU A N 1
ATOM 709 C CA . GLU A 1 90 ? 3.758 9.640 -13.400 1.00 79.38 90 GLU A CA 1
ATOM 710 C C . GLU A 1 90 ? 5.114 10.371 -13.427 1.00 79.38 90 GLU A C 1
ATOM 712 O O . GLU A 1 90 ? 5.271 11.431 -12.824 1.00 79.38 90 GLU A O 1
ATOM 717 N N . GLY A 1 91 ? 6.117 9.814 -14.116 1.00 81.69 91 GLY A N 1
ATOM 718 C CA . GLY A 1 91 ? 7.459 10.396 -14.200 1.00 81.69 91 GLY A CA 1
ATOM 719 C C . GLY A 1 91 ? 8.224 10.387 -12.872 1.00 81.69 91 GLY A C 1
ATOM 720 O O . GLY A 1 91 ? 9.177 11.147 -12.702 1.00 81.69 91 GLY A O 1
ATOM 721 N N . VAL A 1 92 ? 7.826 9.537 -11.920 1.00 80.94 92 VAL A N 1
ATOM 722 C CA . VAL A 1 92 ? 8.472 9.435 -10.607 1.00 80.94 92 VAL A CA 1
ATOM 723 C C . VAL A 1 92 ? 9.735 8.589 -10.721 1.00 80.94 92 VAL A C 1
ATOM 725 O O . VAL A 1 92 ? 9.696 7.398 -11.049 1.00 80.94 92 VAL A O 1
ATOM 728 N N . THR A 1 93 ? 10.873 9.203 -10.407 1.00 81.31 93 THR A N 1
ATOM 729 C CA . THR A 1 93 ? 12.176 8.536 -10.436 1.00 81.31 93 THR A CA 1
ATOM 730 C C . THR A 1 93 ? 12.448 7.779 -9.134 1.00 81.31 93 THR A C 1
ATOM 732 O O . THR A 1 93 ? 11.884 8.082 -8.077 1.00 81.31 93 THR A O 1
ATOM 735 N N . LYS A 1 94 ? 13.322 6.766 -9.184 1.00 79.12 94 LYS A N 1
ATOM 736 C CA . LYS A 1 94 ? 13.696 5.989 -7.986 1.00 79.12 94 LYS A CA 1
ATOM 737 C C . LYS A 1 94 ? 14.381 6.878 -6.951 1.00 79.12 94 LYS A C 1
ATOM 739 O O . LYS A 1 94 ? 14.218 6.687 -5.749 1.00 79.12 94 LYS A O 1
ATOM 744 N N . GLU A 1 95 ? 15.123 7.860 -7.439 1.00 81.31 95 GLU A N 1
ATOM 745 C CA . GLU A 1 95 ? 15.900 8.822 -6.681 1.00 81.31 95 GLU A CA 1
ATOM 746 C C . GLU A 1 95 ? 14.986 9.694 -5.820 1.00 81.31 95 GLU A C 1
ATOM 748 O O . GLU A 1 95 ? 15.305 9.976 -4.666 1.00 81.31 95 GLU A O 1
ATOM 753 N N . ASP A 1 96 ? 13.822 10.085 -6.335 1.00 80.88 96 ASP A N 1
ATOM 754 C CA . ASP A 1 96 ? 12.892 10.930 -5.587 1.00 80.88 96 ASP A CA 1
ATOM 755 C C . ASP A 1 96 ? 12.150 10.171 -4.480 1.00 80.88 96 ASP A C 1
ATOM 757 O O . ASP A 1 96 ? 11.889 10.723 -3.402 1.00 80.88 96 ASP A O 1
ATOM 761 N N . ILE A 1 97 ? 11.890 8.879 -4.698 1.00 80.44 97 ILE A N 1
ATOM 762 C CA . ILE A 1 97 ? 11.379 7.990 -3.650 1.00 80.44 97 ILE A CA 1
ATOM 763 C C . ILE A 1 97 ? 12.468 7.759 -2.595 1.00 80.44 97 ILE A C 1
ATOM 765 O O . ILE A 1 97 ? 12.195 7.904 -1.405 1.00 80.44 97 ILE A O 1
ATOM 769 N N . ALA A 1 98 ? 13.714 7.493 -3.002 1.00 83.25 98 ALA A N 1
ATOM 770 C CA . ALA A 1 98 ? 14.838 7.280 -2.087 1.00 83.25 98 ALA A CA 1
ATOM 771 C C . ALA A 1 98 ? 15.126 8.504 -1.201 1.00 83.25 98 ALA A C 1
ATOM 773 O O . ALA A 1 98 ? 15.332 8.360 0.004 1.00 83.25 98 ALA A O 1
ATOM 774 N N . LYS A 1 99 ? 15.050 9.721 -1.759 1.00 82.31 99 LYS A N 1
ATOM 775 C CA . LYS A 1 99 ? 15.141 10.975 -0.986 1.00 82.31 99 LYS A CA 1
ATOM 776 C C . LYS A 1 99 ? 14.039 11.089 0.069 1.00 82.31 99 LYS A C 1
ATOM 778 O O . LYS A 1 99 ? 14.270 11.657 1.131 1.00 82.31 99 LYS A O 1
ATOM 783 N N . THR A 1 100 ? 12.845 10.576 -0.227 1.00 77.62 100 THR A N 1
ATOM 784 C CA . THR A 1 100 ? 11.697 10.638 0.687 1.00 77.62 100 THR A CA 1
ATOM 785 C C . THR A 1 100 ? 11.762 9.549 1.761 1.00 77.62 100 THR A C 1
ATOM 787 O O . THR A 1 100 ? 11.476 9.828 2.919 1.00 77.62 100 THR A O 1
ATOM 790 N N . ALA A 1 101 ? 12.184 8.337 1.398 1.00 78.00 101 ALA A N 1
ATOM 791 C CA . ALA A 1 101 ? 12.380 7.221 2.324 1.00 78.00 101 ALA A CA 1
ATOM 792 C C . ALA A 1 101 ? 13.639 7.370 3.199 1.00 78.00 101 ALA A C 1
ATOM 794 O O . ALA A 1 101 ? 13.784 6.681 4.206 1.00 78.00 101 ALA A O 1
ATOM 795 N N . GLY A 1 102 ? 14.581 8.233 2.803 1.00 77.00 102 GLY A N 1
ATOM 796 C CA . GLY A 1 102 ? 15.858 8.420 3.496 1.00 77.00 102 GLY A CA 1
ATOM 797 C C . GLY A 1 102 ? 16.813 7.226 3.378 1.00 77.00 102 GLY A C 1
ATOM 798 O O . GLY A 1 102 ? 17.838 7.197 4.055 1.00 77.00 102 GLY A O 1
ATOM 799 N N . LYS A 1 103 ? 16.494 6.239 2.532 1.00 76.88 103 LYS A N 1
ATOM 800 C CA . LYS A 1 103 ? 17.296 5.035 2.286 1.00 76.88 103 LYS A CA 1
ATOM 801 C C . LYS A 1 103 ? 17.413 4.781 0.782 1.00 76.88 103 LYS A C 1
ATOM 803 O O . LYS A 1 103 ? 16.466 5.078 0.052 1.00 76.88 103 LYS A O 1
ATOM 808 N N . PRO A 1 104 ? 18.541 4.230 0.300 1.00 74.50 104 PRO A N 1
ATOM 809 C CA . PRO A 1 104 ? 18.657 3.805 -1.088 1.00 74.50 104 PRO A CA 1
ATOM 810 C C . PRO A 1 104 ? 17.674 2.663 -1.353 1.00 74.50 104 PRO A C 1
ATOM 812 O O . PRO A 1 104 ? 17.640 1.669 -0.628 1.00 74.50 104 PRO A O 1
ATOM 815 N N . ILE A 1 105 ? 16.860 2.827 -2.392 1.00 76.12 105 ILE A N 1
ATOM 816 C CA . ILE A 1 105 ? 15.826 1.865 -2.757 1.00 76.12 105 ILE A CA 1
ATOM 817 C C . ILE A 1 105 ? 16.167 1.259 -4.111 1.00 76.12 105 ILE A C 1
ATOM 819 O O . ILE A 1 105 ? 16.315 1.969 -5.106 1.00 76.12 105 ILE A O 1
ATOM 823 N N . HIS A 1 106 ? 16.239 -0.068 -4.164 1.00 76.62 106 HIS A N 1
ATOM 824 C CA . HIS A 1 106 ? 16.515 -0.800 -5.403 1.00 76.62 106 HIS A CA 1
ATOM 825 C C . HIS A 1 106 ? 15.329 -1.641 -5.879 1.00 76.62 106 HIS A C 1
ATOM 827 O O . HIS A 1 106 ? 15.263 -2.003 -7.056 1.00 76.62 106 HIS A O 1
ATOM 833 N N . THR A 1 107 ? 14.379 -1.918 -4.988 1.00 80.50 107 THR A N 1
ATOM 834 C CA . THR A 1 107 ? 13.260 -2.828 -5.218 1.00 80.50 107 THR A CA 1
ATOM 835 C C . THR A 1 107 ? 11.945 -2.071 -5.375 1.00 80.50 107 THR A C 1
ATOM 837 O O . THR A 1 107 ? 11.741 -0.996 -4.819 1.00 80.50 107 THR A O 1
ATOM 840 N N . VAL A 1 108 ? 11.040 -2.647 -6.157 1.00 79.81 108 VAL A N 1
ATOM 841 C CA . VAL A 1 108 ? 9.627 -2.254 -6.247 1.00 79.81 108 VAL A CA 1
ATOM 842 C C . VAL A 1 108 ? 8.789 -3.489 -5.897 1.00 79.81 108 VAL A C 1
ATOM 844 O O . VAL A 1 108 ? 9.223 -4.594 -6.240 1.00 79.81 108 VAL A O 1
ATOM 847 N N . PRO A 1 109 ? 7.607 -3.375 -5.263 1.00 89.06 109 PRO A N 1
ATOM 848 C CA . PRO A 1 109 ? 6.882 -2.157 -4.870 1.00 89.06 109 PRO A CA 1
ATOM 849 C C . PRO A 1 109 ? 7.509 -1.410 -3.686 1.00 89.06 109 PRO A C 1
ATOM 851 O O . PRO A 1 109 ? 8.286 -1.992 -2.938 1.00 89.06 109 PRO A O 1
ATOM 854 N N . GLN A 1 110 ? 7.140 -0.138 -3.518 1.00 90.19 110 GLN A N 1
ATOM 855 C CA . GLN A 1 110 ? 7.398 0.654 -2.312 1.00 90.19 110 GLN A CA 1
ATOM 856 C C . GLN A 1 110 ? 6.085 1.205 -1.763 1.00 90.19 110 GLN A C 1
ATOM 858 O O . GLN A 1 110 ? 5.358 1.894 -2.479 1.00 90.19 110 GLN A O 1
ATOM 863 N N . VAL A 1 111 ? 5.786 0.900 -0.506 1.00 90.62 111 VAL A N 1
ATOM 864 C CA . VAL A 1 111 ? 4.539 1.258 0.165 1.00 90.62 111 VAL A CA 1
ATOM 865 C C . VAL A 1 111 ? 4.799 2.334 1.210 1.00 90.62 111 VAL A C 1
ATOM 867 O O . VAL A 1 111 ? 5.712 2.228 2.036 1.00 90.62 111 VAL A O 1
ATOM 870 N N . PHE A 1 112 ? 3.972 3.371 1.163 1.00 88.81 112 PHE A N 1
ATOM 871 C CA . PHE A 1 112 ? 3.910 4.435 2.149 1.00 88.81 112 PHE A CA 1
ATOM 872 C C . PHE A 1 112 ? 2.534 4.405 2.795 1.00 88.81 112 PHE A C 1
ATOM 874 O O . PHE A 1 112 ? 1.522 4.398 2.098 1.00 88.81 112 PHE A O 1
ATOM 881 N N . VAL A 1 113 ? 2.513 4.385 4.119 1.00 87.12 113 VAL A N 1
ATOM 882 C CA . VAL A 1 113 ? 1.292 4.544 4.906 1.00 87.12 113 VAL A CA 1
ATOM 883 C C . VAL A 1 113 ? 1.404 5.905 5.561 1.00 87.12 113 VAL A C 1
ATOM 885 O O . VAL A 1 113 ? 2.357 6.163 6.302 1.00 87.12 113 VAL A O 1
ATOM 888 N N . ASP A 1 114 ? 0.498 6.804 5.202 1.00 84.44 114 ASP A N 1
ATOM 889 C CA . ASP A 1 114 ? 0.622 8.227 5.493 1.00 84.44 114 ASP A CA 1
ATOM 890 C C . ASP A 1 114 ? 2.035 8.738 5.138 1.00 84.44 114 ASP A C 1
ATOM 892 O O . ASP A 1 114 ? 2.575 8.533 4.053 1.00 84.44 114 ASP A O 1
ATOM 896 N N . GLN A 1 115 ? 2.733 9.366 6.071 1.00 78.69 115 GLN A N 1
ATOM 897 C CA . GLN A 1 115 ? 4.069 9.906 5.805 1.00 78.69 115 GLN A CA 1
ATOM 898 C C . GLN A 1 115 ? 5.198 8.909 6.094 1.00 78.69 115 GLN A C 1
ATOM 900 O O . GLN A 1 115 ? 6.373 9.267 5.990 1.00 78.69 115 GLN A O 1
ATOM 905 N N . THR A 1 116 ? 4.854 7.666 6.435 1.00 83.62 116 THR A N 1
ATOM 906 C CA . THR A 1 116 ? 5.803 6.646 6.872 1.00 83.62 116 THR A CA 1
ATOM 907 C C . THR A 1 116 ? 6.107 5.679 5.739 1.00 83.62 116 THR A C 1
ATOM 909 O O . THR A 1 116 ? 5.223 5.043 5.167 1.00 83.62 116 THR A O 1
ATOM 912 N N . HIS A 1 117 ? 7.394 5.546 5.424 1.00 87.44 117 HIS A N 1
ATOM 913 C CA . HIS A 1 117 ? 7.875 4.509 4.522 1.00 87.44 117 HIS A CA 1
ATOM 914 C C . HIS A 1 117 ? 7.838 3.159 5.240 1.00 87.44 117 HIS A C 1
ATOM 916 O O . HIS A 1 117 ? 8.563 2.965 6.213 1.00 87.44 117 HIS A O 1
ATOM 922 N N . VAL A 1 118 ? 6.990 2.244 4.769 1.00 89.19 118 VAL A N 1
ATOM 923 C CA . VAL A 1 118 ? 6.886 0.891 5.335 1.00 89.19 118 VAL A CA 1
ATOM 924 C C . VAL A 1 118 ? 7.913 -0.034 4.689 1.00 89.19 118 VAL A C 1
ATOM 926 O O . VAL A 1 118 ? 8.606 -0.769 5.386 1.00 89.19 118 VAL A O 1
ATOM 929 N N . GLY A 1 119 ? 8.055 0.030 3.361 1.00 89.50 119 GLY A N 1
ATOM 930 C CA . GLY A 1 119 ? 8.986 -0.821 2.621 1.00 89.50 119 GLY A CA 1
ATOM 931 C C . GLY A 1 119 ? 8.339 -1.488 1.415 1.00 89.50 119 GLY A C 1
ATOM 932 O O . GLY A 1 119 ? 7.587 -0.852 0.680 1.00 89.50 119 GLY A O 1
ATOM 933 N N . GLY A 1 120 ? 8.667 -2.757 1.184 1.00 90.25 120 GLY A N 1
ATOM 934 C CA . GLY A 1 120 ? 8.123 -3.556 0.096 1.00 90.25 120 GLY A CA 1
ATOM 935 C C . GLY A 1 120 ? 6.789 -4.219 0.434 1.00 90.25 120 GLY A C 1
ATOM 936 O O . GLY A 1 120 ? 6.062 -3.822 1.342 1.00 90.25 120 GLY A O 1
ATOM 937 N N . PHE A 1 121 ? 6.448 -5.254 -0.337 1.00 89.25 121 PHE A N 1
ATOM 938 C CA . PHE A 1 121 ? 5.218 -6.022 -0.123 1.00 89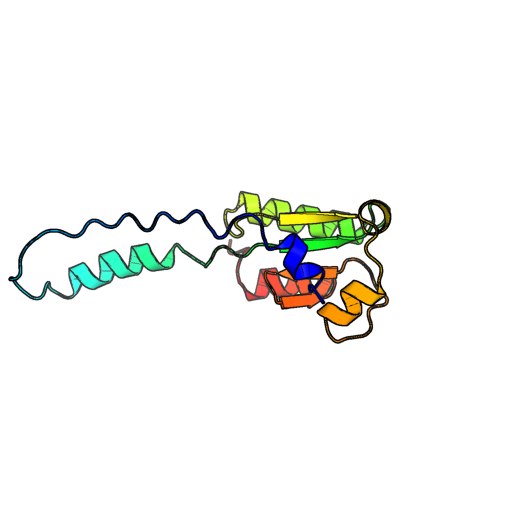.25 121 PHE A CA 1
ATOM 939 C C . PHE A 1 121 ? 5.250 -6.827 1.183 1.00 89.25 121 PHE A C 1
ATOM 941 O O . PHE A 1 121 ? 4.235 -6.910 1.864 1.00 89.25 121 PHE A O 1
ATOM 948 N N . THR A 1 122 ? 6.396 -7.417 1.532 1.00 90.06 122 THR A N 1
ATOM 949 C CA . THR A 1 122 ? 6.535 -8.247 2.738 1.00 90.06 122 THR A CA 1
ATOM 950 C C . THR A 1 122 ? 6.370 -7.412 4.001 1.00 90.06 122 THR A C 1
ATOM 952 O O . THR A 1 122 ? 5.635 -7.797 4.904 1.00 90.06 122 THR A O 1
ATOM 955 N N . GLU A 1 123 ? 7.013 -6.248 4.039 1.00 90.00 123 GLU A N 1
ATOM 956 C CA . GLU A 1 123 ? 6.911 -5.297 5.142 1.00 90.00 123 GLU A CA 1
ATOM 957 C C . GLU A 1 123 ? 5.488 -4.742 5.251 1.00 90.00 123 GLU A C 1
ATOM 959 O O . GLU A 1 123 ? 4.983 -4.553 6.353 1.00 90.00 123 GLU A O 1
ATOM 964 N N . PHE A 1 124 ? 4.805 -4.540 4.119 1.00 90.00 124 PHE A N 1
ATOM 965 C CA . PHE A 1 124 ? 3.402 -4.136 4.118 1.00 90.00 124 PHE A CA 1
ATOM 966 C C . PHE A 1 124 ? 2.466 -5.228 4.659 1.00 90.00 124 PHE A C 1
ATOM 968 O O . PHE A 1 124 ? 1.605 -4.926 5.4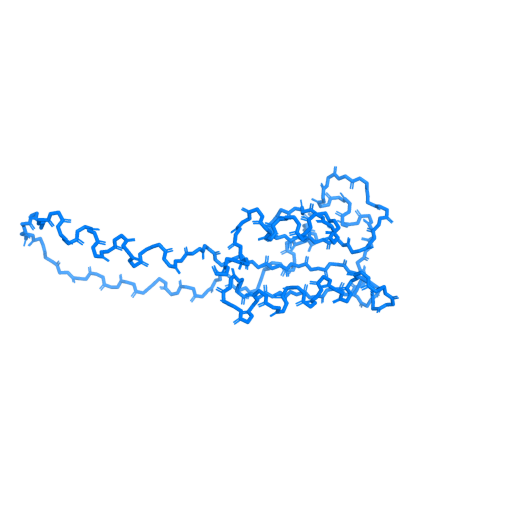79 1.00 90.00 124 PHE A O 1
ATOM 975 N N . ASP A 1 125 ? 2.648 -6.495 4.271 1.00 89.75 125 ASP A N 1
ATOM 976 C CA . ASP A 1 125 ? 1.868 -7.614 4.828 1.00 89.75 125 ASP A CA 1
ATOM 977 C C . ASP A 1 125 ? 2.077 -7.745 6.346 1.00 89.75 125 ASP A C 1
ATOM 979 O O . ASP A 1 125 ? 1.113 -7.905 7.095 1.00 89.75 125 ASP A O 1
ATOM 983 N N . GLN A 1 126 ? 3.321 -7.602 6.813 1.00 89.44 126 GLN A N 1
ATOM 984 C CA . GLN A 1 126 ? 3.642 -7.577 8.242 1.00 89.44 126 GLN A CA 1
ATOM 985 C C . GLN A 1 126 ? 2.970 -6.401 8.951 1.00 89.44 126 GLN A C 1
ATOM 987 O O . GLN A 1 126 ? 2.279 -6.615 9.941 1.00 89.44 126 GLN A O 1
ATOM 992 N N . PHE A 1 127 ? 3.074 -5.188 8.403 1.00 87.31 127 PHE A N 1
ATOM 993 C CA . PHE A 1 127 ? 2.438 -3.996 8.966 1.00 87.31 127 PHE A CA 1
ATOM 994 C C . PHE A 1 127 ? 0.929 -4.190 9.167 1.00 87.31 127 PHE A C 1
ATOM 996 O O . PHE A 1 127 ? 0.380 -3.851 10.212 1.00 87.31 127 PHE A O 1
ATOM 1003 N N . VAL A 1 128 ? 0.255 -4.793 8.188 1.00 86.31 128 VAL A N 1
ATOM 1004 C CA . VAL A 1 128 ? -1.185 -5.077 8.240 1.00 86.31 128 VAL A CA 1
ATOM 1005 C C . VAL A 1 128 ? -1.539 -6.087 9.339 1.00 86.31 128 VAL A C 1
ATOM 1007 O O . VAL A 1 128 ? -2.568 -5.935 10.008 1.00 86.31 128 VAL A O 1
ATOM 1010 N N . ARG A 1 129 ? -0.696 -7.106 9.544 1.00 84.19 129 ARG A N 1
ATOM 1011 C CA . ARG A 1 129 ? -0.853 -8.095 10.624 1.00 84.19 129 ARG A CA 1
ATOM 1012 C C . ARG A 1 129 ? -0.594 -7.482 11.995 1.00 84.19 129 ARG A C 1
ATOM 1014 O O . ARG A 1 129 ? -1.399 -7.693 12.899 1.00 84.19 129 ARG A O 1
ATOM 1021 N N . ASP A 1 130 ? 0.475 -6.704 12.126 1.00 82.81 130 ASP A N 1
ATOM 1022 C CA . ASP A 1 130 ? 0.889 -6.065 13.378 1.00 82.81 130 ASP A CA 1
ATOM 1023 C C . ASP A 1 130 ? -0.154 -5.055 13.861 1.00 82.81 130 ASP A C 1
ATOM 1025 O O . ASP A 1 130 ? -0.477 -4.996 15.045 1.00 82.81 130 ASP A O 1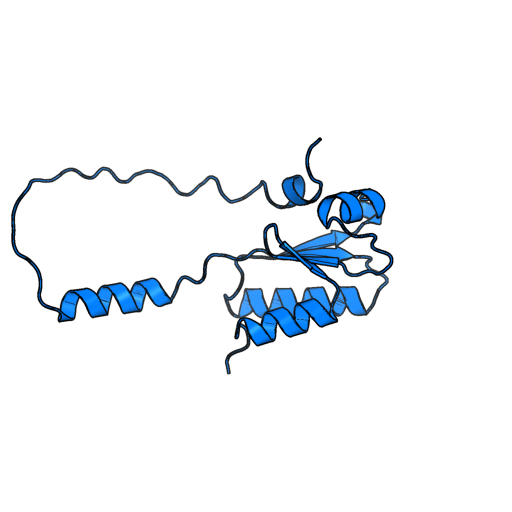
ATOM 1029 N N . GLN A 1 131 ? -0.746 -4.303 12.930 1.00 75.62 131 GLN A N 1
ATOM 1030 C CA . GLN A 1 131 ? -1.837 -3.369 13.210 1.00 75.62 131 GLN A CA 1
ATOM 1031 C C . GLN A 1 131 ? -3.196 -4.070 13.415 1.00 75.62 131 GLN A C 1
ATOM 1033 O O . GLN A 1 131 ? -4.213 -3.396 13.582 1.00 75.62 131 GLN A O 1
ATOM 1038 N N . GLN A 1 132 ? -3.249 -5.412 13.381 1.00 68.06 132 GLN A N 1
ATOM 1039 C CA . GLN A 1 132 ? -4.478 -6.211 13.510 1.00 68.06 132 GLN A CA 1
ATOM 1040 C C . GLN A 1 132 ? -5.610 -5.737 12.578 1.00 68.06 132 GLN A C 1
ATOM 1042 O O . GLN A 1 132 ? -6.802 -5.822 12.892 1.00 68.06 132 GLN A O 1
ATOM 1047 N N . LEU A 1 133 ? -5.259 -5.251 11.383 1.00 66.06 133 LEU A N 1
ATOM 1048 C CA . LEU A 1 133 ? -6.256 -4.779 10.418 1.00 66.06 133 LEU A CA 1
ATOM 1049 C C . LEU A 1 133 ? -7.032 -5.950 9.800 1.00 66.06 133 LEU A C 1
ATOM 1051 O O . LEU A 1 133 ? -8.162 -5.768 9.362 1.00 66.06 133 LEU A O 1
ATOM 1055 N N . LEU A 1 134 ? -6.471 -7.159 9.857 1.00 63.06 134 LEU A N 1
ATOM 1056 C CA . LEU A 1 134 ? -7.111 -8.417 9.464 1.00 63.06 134 LEU A CA 1
ATOM 1057 C C . LEU A 1 134 ? -7.701 -9.194 10.653 1.00 63.06 134 LEU A C 1
ATOM 1059 O O . LEU A 1 134 ? -7.743 -10.420 10.613 1.00 63.06 134 LEU A O 1
ATOM 1063 N N . ALA A 1 135 ? -8.103 -8.519 11.734 1.00 52.31 135 ALA A N 1
ATOM 1064 C CA . ALA A 1 135 ? -8.751 -9.197 12.856 1.00 52.31 135 ALA A CA 1
ATOM 1065 C C . ALA A 1 135 ? -10.042 -9.902 12.391 1.00 52.31 135 ALA A C 1
ATOM 1067 O O . ALA A 1 135 ? -11.017 -9.237 12.029 1.00 52.31 135 ALA A O 1
ATOM 1068 N N . VAL A 1 136 ? -9.967 -11.238 12.373 1.00 35.28 136 VAL A N 1
ATOM 1069 C CA . VAL A 1 136 ? -11.054 -12.214 12.191 1.00 35.28 136 VAL A CA 1
ATOM 1070 C C . VAL A 1 136 ? -11.961 -12.214 13.414 1.00 35.28 136 VAL A C 1
ATOM 1072 O O . VAL A 1 136 ? -11.415 -12.107 14.536 1.00 35.28 136 VAL A O 1
#